Protein AF-A0A3C0VNS8-F1 (afdb_monomer)

Mean predicted aligned error: 10.08 Å

Sequence (77 aa):
MRDKSGRFMKGHSGNAGGRPKDEHNIAALARSYSTEAIETLVELMRNARDDRVRGTAAQALLDRGFGKPKVEIQNTN

Secondary structure (DSSP, 8-state):
-B-TTSPBPTT--TTTT-S---SS-HHHHHHHTHHHHHHHHHHHHHH-SSHHHHHHHHHHHHHHHT-PPPPP-----

pLDDT: mean 89.54, std 10.12, range [58.31, 98.81]

Structure (mmCIF, N/CA/C/O backbone):
data_AF-A0A3C0VNS8-F1
#
_entry.id   AF-A0A3C0VNS8-F1
#
loop_
_atom_site.group_PDB
_atom_site.id
_atom_site.type_symbol
_atom_site.label_atom_id
_atom_site.label_alt_id
_atom_site.label_comp_id
_atom_site.label_asym_id
_atom_site.label_entity_id
_atom_site.label_seq_id
_atom_site.pdbx_PDB_ins_code
_atom_site.Cartn_x
_atom_site.Cartn_y
_atom_site.Cartn_z
_atom_site.occupancy
_atom_site.B_iso_or_equiv
_atom_site.auth_seq_id
_atom_site.auth_comp_id
_atom_site.auth_asym_id
_atom_site.auth_atom_id
_atom_site.pdbx_PDB_model_num
ATOM 1 N N . MET A 1 1 ? 21.134 -11.794 -35.727 1.00 81.56 1 MET A N 1
ATOM 2 C CA . MET A 1 1 ? 22.227 -12.539 -36.385 1.00 81.56 1 MET A CA 1
ATOM 3 C C . MET A 1 1 ? 23.227 -12.980 -35.314 1.00 81.56 1 MET A C 1
ATOM 5 O O . MET A 1 1 ? 23.550 -12.167 -34.449 1.00 81.56 1 MET A O 1
ATOM 9 N N . ARG A 1 2 ? 23.636 -14.256 -35.298 1.00 88.56 2 ARG A N 1
ATOM 10 C CA . ARG A 1 2 ? 24.555 -14.825 -34.292 1.00 88.56 2 ARG A CA 1
ATOM 11 C C . ARG A 1 2 ? 25.833 -15.328 -34.961 1.00 88.56 2 ARG A C 1
ATOM 13 O O . ARG A 1 2 ? 25.774 -15.740 -36.116 1.00 88.56 2 ARG A O 1
ATOM 20 N N . ASP A 1 3 ? 26.958 -15.260 -34.261 1.00 91.44 3 ASP A N 1
ATOM 21 C CA . ASP A 1 3 ? 28.221 -15.826 -34.738 1.00 91.44 3 ASP A CA 1
ATOM 22 C C . ASP A 1 3 ? 28.256 -17.359 -34.584 1.00 91.44 3 ASP A C 1
ATOM 24 O O . ASP A 1 3 ? 27.335 -17.972 -34.038 1.00 91.44 3 ASP A O 1
ATOM 28 N N . LYS A 1 4 ? 29.337 -17.991 -35.060 1.00 90.38 4 LYS A N 1
ATOM 29 C CA . LYS A 1 4 ? 29.525 -19.453 -34.992 1.00 90.38 4 LYS A CA 1
ATOM 30 C C . LYS A 1 4 ? 29.610 -20.000 -33.559 1.00 90.38 4 LYS A C 1
ATOM 32 O O . LYS A 1 4 ? 29.449 -21.197 -33.368 1.00 90.38 4 LYS A O 1
ATOM 37 N N . SER A 1 5 ? 29.844 -19.140 -32.566 1.00 90.00 5 SER A N 1
ATOM 38 C CA . SER A 1 5 ? 29.836 -19.480 -31.136 1.00 90.00 5 SER A CA 1
ATOM 39 C C . SER A 1 5 ? 28.477 -19.227 -30.468 1.00 90.00 5 SER A C 1
ATOM 41 O O . SER A 1 5 ? 28.332 -19.388 -29.258 1.00 90.00 5 SER A O 1
ATOM 43 N N . GLY A 1 6 ? 27.470 -18.817 -31.246 1.00 88.31 6 GLY A N 1
AT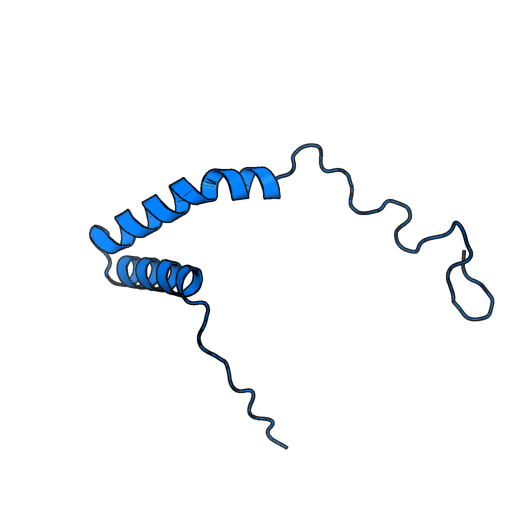OM 44 C CA . GLY A 1 6 ? 26.119 -18.534 -30.777 1.00 88.31 6 GLY A CA 1
ATOM 45 C C . GLY A 1 6 ? 25.949 -17.155 -30.136 1.00 88.31 6 GLY A C 1
ATOM 46 O O . GLY A 1 6 ? 24.840 -16.828 -29.705 1.00 88.31 6 GLY A O 1
ATOM 47 N N . ARG A 1 7 ? 26.981 -16.304 -30.087 1.00 90.81 7 ARG A N 1
ATOM 48 C CA . ARG A 1 7 ? 26.863 -14.949 -29.524 1.00 90.81 7 ARG A CA 1
ATOM 49 C C . ARG A 1 7 ? 26.160 -14.026 -30.509 1.00 90.81 7 ARG A C 1
ATOM 51 O O . ARG A 1 7 ? 26.267 -14.185 -31.723 1.00 90.81 7 ARG A O 1
ATOM 58 N N . PHE A 1 8 ? 25.413 -13.055 -29.995 1.00 91.19 8 PHE A N 1
ATOM 59 C CA . PHE A 1 8 ? 24.840 -12.019 -30.848 1.00 91.19 8 PHE A CA 1
ATOM 60 C C . PHE A 1 8 ? 25.956 -11.153 -31.432 1.00 91.19 8 PHE A C 1
ATOM 62 O O . PHE A 1 8 ? 26.819 -10.673 -30.699 1.00 91.19 8 PHE A O 1
ATOM 69 N N . MET A 1 9 ? 25.934 -10.952 -32.748 1.00 90.62 9 MET A N 1
ATOM 70 C CA . MET A 1 9 ? 26.888 -10.051 -33.389 1.00 90.62 9 MET A CA 1
ATOM 71 C C . MET A 1 9 ? 26.609 -8.597 -33.008 1.00 90.62 9 MET A C 1
ATOM 73 O O . MET A 1 9 ? 25.464 -8.227 -32.747 1.00 90.62 9 MET A O 1
ATOM 77 N N . LYS A 1 10 ? 27.653 -7.758 -32.999 1.00 82.88 10 LYS A N 1
ATOM 78 C CA . LYS A 1 10 ? 27.540 -6.320 -32.714 1.00 82.88 10 LYS A CA 1
ATOM 79 C C . LYS A 1 10 ? 26.464 -5.690 -33.612 1.00 82.88 10 LYS A C 1
ATOM 81 O O . LYS A 1 10 ? 26.487 -5.881 -34.823 1.00 82.88 10 LYS A O 1
ATOM 86 N N . GLY A 1 11 ? 25.518 -4.968 -33.010 1.00 83.62 11 GLY A N 1
ATOM 87 C CA . GLY A 1 11 ? 24.373 -4.373 -33.715 1.00 83.62 11 GLY A CA 1
ATOM 88 C C . GLY A 1 11 ? 23.149 -5.288 -33.856 1.00 83.62 11 GLY A C 1
ATOM 89 O O . GLY A 1 11 ? 22.084 -4.816 -34.239 1.00 83.62 11 GLY A O 1
ATOM 90 N N . HIS A 1 12 ? 23.247 -6.566 -33.487 1.00 83.31 12 HIS A N 1
ATOM 91 C CA . HIS A 1 12 ? 22.101 -7.461 -33.375 1.00 83.31 12 HIS A CA 1
ATOM 92 C C . HIS A 1 12 ? 21.818 -7.782 -31.910 1.00 83.31 12 HIS A C 1
ATOM 94 O O . HIS A 1 12 ? 22.706 -8.155 -31.156 1.00 83.31 12 HIS A O 1
ATOM 100 N N . SER A 1 13 ? 20.554 -7.670 -31.519 1.00 83.44 13 SER A N 1
ATOM 101 C CA . SER A 1 13 ? 20.064 -8.041 -30.193 1.00 83.44 13 SER A CA 1
ATOM 102 C C . SER A 1 13 ? 18.996 -9.119 -30.337 1.00 83.44 13 SER A C 1
ATOM 104 O O . SER A 1 13 ? 18.263 -9.139 -31.327 1.00 83.44 13 SER A O 1
ATOM 106 N N . GLY A 1 14 ? 18.884 -10.002 -29.345 1.00 85.25 14 GLY A N 1
ATOM 107 C CA . GLY A 1 14 ? 17.745 -10.920 -29.229 1.00 85.25 14 GLY A CA 1
ATOM 108 C C . GLY A 1 14 ? 16.429 -10.203 -28.946 1.00 85.25 14 GLY A C 1
ATOM 109 O O . GLY A 1 14 ? 15.368 -10.760 -29.191 1.00 85.25 14 GLY A O 1
ATOM 110 N N . ASN A 1 15 ? 16.510 -8.958 -28.475 1.00 84.44 15 ASN A N 1
ATOM 111 C CA . ASN A 1 15 ? 15.379 -8.080 -28.236 1.00 84.44 15 ASN A CA 1
ATOM 112 C C . ASN A 1 15 ? 15.564 -6.769 -29.017 1.00 84.44 15 ASN A C 1
ATOM 114 O O . ASN A 1 15 ? 15.777 -5.711 -28.430 1.00 84.44 15 ASN A O 1
ATOM 118 N N . ALA A 1 16 ? 15.571 -6.848 -30.352 1.00 75.62 16 ALA A N 1
ATOM 119 C CA . ALA A 1 16 ? 15.795 -5.686 -31.219 1.00 75.62 16 ALA A CA 1
ATOM 120 C C . ALA A 1 16 ? 14.702 -4.606 -31.081 1.00 75.62 16 ALA A C 1
ATOM 122 O O . ALA A 1 16 ? 14.994 -3.427 -31.248 1.00 75.62 16 ALA A O 1
ATOM 123 N N . GLY A 1 17 ? 13.471 -5.003 -30.736 1.00 72.44 17 GLY A N 1
ATOM 124 C CA . GLY A 1 17 ? 12.351 -4.093 -30.472 1.00 72.44 17 GLY A CA 1
ATOM 125 C C . GLY A 1 17 ? 12.279 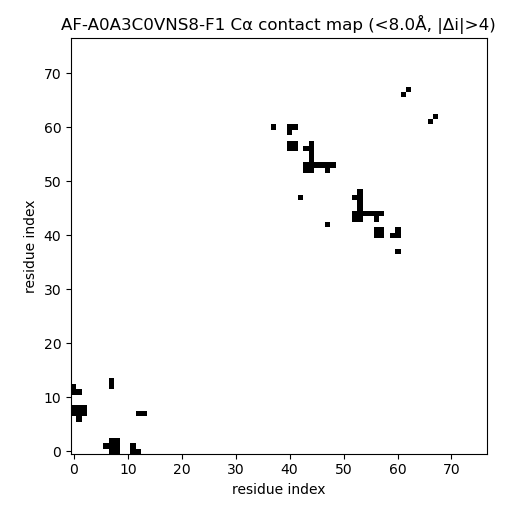-3.565 -29.037 1.00 72.44 17 GLY A C 1
ATOM 126 O O . GLY A 1 17 ? 11.472 -2.681 -28.765 1.00 72.44 17 GLY A O 1
ATOM 127 N N . GLY A 1 18 ? 13.117 -4.072 -28.124 1.00 75.19 18 GLY A N 1
ATOM 128 C CA . GLY A 1 18 ? 13.079 -3.694 -26.713 1.00 75.19 18 GLY A CA 1
ATOM 129 C C . GLY A 1 18 ? 11.725 -3.970 -26.052 1.00 75.19 18 GLY A C 1
ATOM 130 O O . GLY A 1 18 ? 10.811 -4.548 -26.634 1.00 75.19 18 GLY A O 1
ATOM 131 N N . ARG A 1 19 ? 11.575 -3.535 -24.799 1.00 75.12 19 ARG A N 1
ATOM 132 C CA . ARG A 1 19 ? 10.228 -3.316 -24.270 1.00 75.12 19 ARG A CA 1
ATOM 133 C C . ARG A 1 19 ? 9.629 -2.136 -25.056 1.00 75.12 19 ARG A C 1
ATOM 135 O O . ARG A 1 19 ? 10.306 -1.105 -25.119 1.00 75.12 19 ARG A O 1
ATOM 142 N N . PRO A 1 20 ? 8.417 -2.249 -25.628 1.00 71.81 20 PRO A N 1
ATOM 143 C CA . PRO A 1 20 ? 7.743 -1.113 -26.241 1.00 71.81 20 PRO A CA 1
ATOM 144 C C . PRO A 1 20 ? 7.730 0.076 -25.276 1.00 71.81 20 PRO A C 1
ATOM 146 O O . PRO A 1 20 ? 7.555 -0.097 -24.066 1.00 71.81 20 PRO A O 1
ATOM 149 N N . LYS A 1 21 ? 7.937 1.289 -25.796 1.00 63.06 21 LYS A N 1
ATOM 150 C CA . LYS A 1 21 ? 7.624 2.512 -25.050 1.00 63.06 21 LYS A CA 1
ATOM 151 C C . LYS A 1 21 ? 6.100 2.571 -24.937 1.00 63.06 21 LYS A C 1
ATOM 153 O O . LYS A 1 21 ? 5.462 3.177 -25.784 1.00 63.06 21 LYS A O 1
ATOM 158 N N . ASP A 1 22 ? 5.525 1.865 -23.968 1.00 65.94 22 ASP A N 1
ATOM 159 C CA . ASP A 1 22 ? 4.086 1.912 -23.709 1.00 65.94 22 ASP A CA 1
ATOM 160 C C . ASP A 1 22 ? 3.676 3.391 -23.535 1.00 65.94 22 ASP A C 1
ATOM 162 O O . ASP A 1 22 ? 4.167 4.067 -22.627 1.00 65.94 22 ASP A O 1
ATOM 166 N N . GLU A 1 23 ? 2.806 3.898 -24.420 1.00 58.31 23 GLU A N 1
ATOM 167 C CA . GLU A 1 23 ? 2.307 5.292 -24.457 1.00 58.31 23 GLU A CA 1
ATOM 168 C C . GLU A 1 23 ? 1.568 5.705 -23.178 1.00 58.31 23 GLU A C 1
ATOM 170 O O . GLU A 1 23 ? 1.404 6.888 -22.895 1.00 58.31 23 GLU A O 1
ATOM 175 N N . HIS A 1 24 ? 1.193 4.730 -22.355 1.00 64.75 24 HIS A N 1
ATOM 176 C CA . HIS A 1 24 ? 0.733 4.939 -20.996 1.00 64.75 24 HIS A CA 1
ATOM 177 C C . HIS A 1 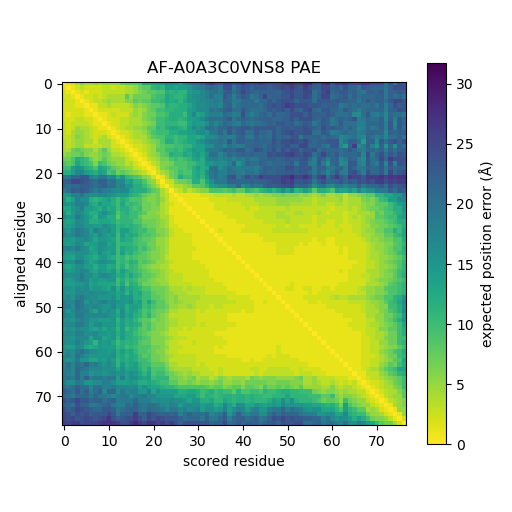24 ? 1.598 4.068 -20.099 1.00 64.75 24 HIS A C 1
ATOM 179 O O . HIS A 1 24 ? 1.475 2.843 -20.091 1.00 64.75 24 HIS A O 1
ATOM 185 N N . ASN A 1 25 ? 2.503 4.683 -19.339 1.00 82.56 25 ASN A N 1
ATOM 186 C CA . ASN A 1 25 ? 3.271 3.970 -18.328 1.00 82.56 25 ASN A CA 1
ATOM 187 C C . ASN A 1 25 ? 2.316 3.584 -17.185 1.00 82.56 25 ASN A C 1
ATOM 189 O O . ASN A 1 25 ? 2.252 4.259 -16.161 1.00 82.56 25 ASN A O 1
ATOM 193 N N . ILE A 1 26 ? 1.550 2.504 -17.376 1.00 85.06 26 ILE A N 1
ATOM 194 C CA . ILE A 1 26 ? 0.567 1.973 -16.420 1.00 85.06 26 ILE A CA 1
ATOM 195 C C . ILE A 1 26 ? 1.224 1.768 -15.051 1.00 85.06 26 ILE A C 1
ATOM 197 O O . ILE A 1 26 ? 0.611 2.020 -14.021 1.00 85.06 26 ILE A O 1
ATOM 201 N N . ALA A 1 27 ? 2.506 1.391 -15.024 1.00 87.69 27 ALA A N 1
ATOM 202 C CA . ALA A 1 27 ? 3.261 1.266 -13.785 1.00 87.69 27 ALA A CA 1
ATOM 203 C C . ALA A 1 27 ? 3.521 2.619 -13.098 1.00 87.69 27 ALA A C 1
ATOM 205 O O . ALA A 1 27 ? 3.576 2.682 -11.873 1.00 87.69 27 ALA A O 1
ATOM 206 N N . ALA A 1 28 ? 3.721 3.709 -13.841 1.00 89.56 28 ALA A N 1
ATOM 207 C CA . ALA A 1 28 ? 3.793 5.053 -13.264 1.00 89.56 28 ALA A CA 1
ATOM 208 C C . ALA A 1 28 ? 2.430 5.501 -12.720 1.00 89.56 28 ALA A C 1
ATOM 210 O O . ALA A 1 28 ? 2.376 5.975 -11.590 1.00 89.56 28 ALA A O 1
ATOM 211 N N . LEU A 1 29 ? 1.346 5.263 -13.463 1.00 92.62 29 LEU A N 1
ATOM 212 C CA . LEU A 1 29 ? -0.013 5.577 -13.015 1.00 92.62 29 LEU A CA 1
ATOM 213 C C . LEU A 1 29 ? -0.404 4.779 -11.759 1.00 92.62 29 LEU A C 1
ATOM 215 O O . LEU A 1 29 ? -0.885 5.336 -10.783 1.00 92.62 29 LEU A O 1
ATOM 219 N N . ALA A 1 30 ? -0.127 3.477 -11.716 1.00 93.06 30 ALA A N 1
ATOM 220 C CA . ALA A 1 30 ? -0.376 2.674 -10.520 1.00 93.06 30 ALA A CA 1
ATOM 221 C C . ALA A 1 30 ? 0.429 3.180 -9.309 1.00 93.06 30 ALA A C 1
ATOM 223 O O . ALA A 1 30 ? -0.074 3.204 -8.188 1.00 93.06 30 ALA A O 1
ATOM 224 N N . ARG A 1 31 ? 1.675 3.628 -9.527 1.00 93.81 31 ARG A N 1
ATOM 225 C CA . ARG A 1 31 ? 2.498 4.227 -8.466 1.00 93.81 31 ARG A CA 1
ATOM 226 C C . ARG A 1 31 ? 1.952 5.569 -7.986 1.00 93.81 31 ARG A C 1
ATOM 228 O O . ARG A 1 31 ? 2.080 5.844 -6.795 1.00 93.81 31 ARG A O 1
ATOM 235 N N . SER A 1 32 ? 1.326 6.377 -8.844 1.00 95.81 32 SER A N 1
ATOM 236 C CA . SER A 1 32 ? 0.731 7.645 -8.399 1.00 95.81 32 SER A CA 1
ATOM 237 C C . SER A 1 32 ? -0.451 7.451 -7.444 1.00 95.81 32 SER A C 1
ATOM 239 O O . SER A 1 32 ? -0.682 8.320 -6.616 1.00 95.81 32 SER A O 1
ATOM 241 N N . TYR A 1 33 ? -1.132 6.300 -7.473 1.00 97.44 33 TYR A N 1
ATOM 242 C CA . TYR A 1 33 ? -2.192 5.950 -6.512 1.00 97.44 33 TYR A CA 1
ATOM 243 C C . TYR A 1 33 ? -1.683 5.364 -5.185 1.00 97.44 33 TYR A C 1
ATOM 245 O O . TYR A 1 33 ? -2.476 4.976 -4.331 1.00 97.44 33 TYR A O 1
ATOM 253 N N . SER A 1 34 ? -0.366 5.254 -4.991 1.00 95.50 34 SER A N 1
ATOM 254 C CA . SER A 1 34 ? 0.202 4.564 -3.824 1.00 95.50 34 SER A CA 1
ATOM 255 C C . SER A 1 34 ? -0.229 5.163 -2.482 1.00 95.50 34 SER A C 1
ATOM 257 O O . SER A 1 34 ? -0.536 4.400 -1.567 1.00 95.50 34 SER A O 1
ATOM 259 N N . THR A 1 35 ? -0.303 6.491 -2.369 1.00 97.38 35 THR A N 1
ATOM 260 C CA . THR A 1 35 ? -0.772 7.170 -1.151 1.00 97.38 35 THR A CA 1
ATOM 261 C C . THR A 1 35 ? -2.229 6.826 -0.844 1.00 97.38 35 THR A C 1
ATOM 263 O O . THR A 1 35 ? -2.513 6.309 0.232 1.00 97.38 35 THR A O 1
ATOM 266 N N . GLU A 1 36 ? -3.131 7.012 -1.810 1.00 98.38 36 GLU A N 1
ATOM 267 C CA . GLU A 1 36 ? -4.564 6.715 -1.662 1.00 98.38 36 GLU A CA 1
ATOM 268 C C . GLU A 1 36 ? -4.812 5.231 -1.345 1.00 98.38 36 GLU A C 1
ATOM 270 O O . GLU A 1 36 ? -5.635 4.882 -0.498 1.00 98.38 36 GLU A O 1
ATOM 275 N N . ALA A 1 37 ? -4.048 4.329 -1.966 1.00 98.25 37 ALA A N 1
ATOM 276 C CA . ALA A 1 37 ? -4.127 2.903 -1.673 1.00 98.25 37 ALA A CA 1
ATOM 277 C C . ALA A 1 37 ? -3.706 2.585 -0.226 1.00 98.25 37 ALA A C 1
ATOM 279 O O . ALA A 1 37 ? -4.311 1.724 0.412 1.00 98.25 37 ALA A O 1
ATOM 280 N N . ILE A 1 38 ? -2.689 3.271 0.312 1.00 98.44 38 ILE A N 1
ATOM 281 C CA . ILE A 1 38 ? -2.289 3.126 1.720 1.00 98.44 38 ILE A CA 1
ATOM 282 C C . ILE A 1 38 ? -3.377 3.671 2.648 1.00 98.44 38 ILE A C 1
ATOM 284 O O . ILE A 1 38 ? -3.723 3.002 3.621 1.00 98.44 38 ILE A O 1
ATOM 288 N N . GLU A 1 39 ? -3.946 4.837 2.350 1.00 98.69 39 GLU A N 1
ATOM 289 C CA . GLU A 1 39 ? -5.041 5.423 3.135 1.00 98.69 39 GLU A CA 1
ATOM 290 C C . GLU A 1 39 ? -6.268 4.504 3.158 1.00 98.69 39 GLU A C 1
ATOM 292 O O . GLU A 1 39 ? -6.824 4.237 4.224 1.00 98.69 39 GLU A O 1
ATOM 297 N N . THR A 1 40 ? -6.606 3.911 2.012 1.00 98.69 40 THR A N 1
ATOM 298 C CA . THR A 1 40 ? -7.678 2.915 1.898 1.00 98.69 40 THR A CA 1
ATOM 299 C C . THR A 1 40 ? -7.399 1.688 2.770 1.00 98.69 40 THR A C 1
ATOM 301 O O . THR A 1 40 ? -8.285 1.210 3.478 1.00 98.69 40 THR A O 1
ATOM 304 N N . LEU A 1 41 ? -6.162 1.175 2.787 1.00 98.62 41 LEU A N 1
ATOM 305 C CA . LEU A 1 41 ? -5.789 0.072 3.683 1.00 98.62 41 LEU A CA 1
ATOM 306 C C . LEU A 1 41 ? -5.935 0.465 5.161 1.00 98.62 41 LEU A C 1
ATOM 308 O O . LEU A 1 41 ? -6.391 -0.348 5.964 1.00 98.62 41 LEU A O 1
ATOM 312 N N . VAL A 1 42 ? -5.590 1.702 5.531 1.00 98.69 42 VAL A N 1
ATOM 313 C CA . VAL A 1 42 ? -5.778 2.211 6.899 1.00 98.69 42 VAL A CA 1
ATOM 314 C C . VAL A 1 42 ? -7.261 2.276 7.263 1.00 98.69 42 VAL A C 1
ATOM 316 O O . VAL A 1 42 ? -7.631 1.868 8.367 1.00 98.69 42 VAL A O 1
ATOM 319 N N . GLU A 1 43 ? -8.115 2.746 6.356 1.00 98.81 43 GLU A N 1
ATOM 320 C CA . GLU A 1 43 ? -9.562 2.785 6.570 1.00 98.81 43 GLU A CA 1
ATOM 321 C C . GLU A 1 43 ? -10.144 1.377 6.735 1.00 98.81 43 GLU A C 1
ATOM 323 O O . GLU A 1 43 ? -10.826 1.110 7.727 1.00 98.81 43 GLU A O 1
ATOM 328 N N . LEU A 1 44 ? -9.815 0.449 5.830 1.00 98.81 44 LEU A N 1
ATOM 329 C CA . LEU A 1 44 ? -10.257 -0.945 5.913 1.00 98.81 44 LEU A CA 1
ATOM 330 C C . LEU A 1 44 ? -9.800 -1.606 7.216 1.00 98.81 44 LEU A C 1
ATOM 332 O O . LEU A 1 44 ? -10.592 -2.271 7.877 1.00 98.81 44 LEU A O 1
ATOM 336 N N . MET A 1 45 ? -8.550 -1.393 7.630 1.00 98.69 45 MET A N 1
ATOM 337 C CA . MET A 1 45 ? -8.018 -1.924 8.888 1.00 98.69 45 MET A CA 1
ATOM 338 C C . MET A 1 45 ? -8.809 -1.428 10.112 1.00 98.69 45 MET A C 1
ATOM 340 O O . MET A 1 45 ? -9.042 -2.190 11.059 1.00 98.69 45 MET A O 1
ATOM 344 N N . ARG A 1 46 ? -9.208 -0.151 10.109 1.00 98.44 46 ARG A N 1
ATOM 345 C CA . ARG A 1 46 ? -9.900 0.494 11.234 1.00 98.44 46 ARG A CA 1
ATOM 346 C C . ARG A 1 46 ? -11.392 0.176 11.274 1.00 98.44 46 ARG A C 1
ATOM 348 O O . ARG A 1 46 ? -11.912 -0.068 12.358 1.00 98.44 46 ARG A O 1
ATOM 355 N N . ASN A 1 47 ? -12.048 0.168 10.115 1.00 98.50 47 ASN A N 1
ATOM 356 C CA . ASN A 1 47 ? -13.503 0.304 10.029 1.00 98.50 47 ASN A CA 1
ATOM 357 C C . ASN A 1 47 ? -14.211 -0.859 9.322 1.00 98.50 47 ASN A C 1
ATOM 359 O O . ASN A 1 47 ? -15.440 -0.920 9.369 1.00 98.50 47 ASN A O 1
ATOM 363 N N . ALA A 1 48 ? -13.499 -1.771 8.644 1.00 98.38 48 ALA A N 1
ATOM 364 C CA . ALA A 1 48 ? -14.173 -2.855 7.930 1.00 98.38 48 ALA A CA 1
ATOM 365 C C . ALA A 1 48 ? -14.945 -3.764 8.900 1.00 98.38 48 ALA A C 1
ATOM 367 O O . ALA A 1 48 ? -14.448 -4.139 9.957 1.00 98.38 48 ALA A O 1
ATOM 368 N N . ARG A 1 49 ? -16.167 -4.151 8.520 1.00 98.31 49 ARG A N 1
ATOM 369 C CA . ARG A 1 49 ? -17.025 -5.025 9.338 1.00 98.31 49 ARG A CA 1
ATOM 370 C C . ARG A 1 49 ? -16.497 -6.459 9.436 1.00 98.31 49 ARG A C 1
ATOM 372 O O . ARG A 1 49 ? -16.760 -7.138 10.421 1.00 98.31 49 ARG A O 1
ATOM 379 N N . ASP A 1 50 ? -15.813 -6.926 8.396 1.00 98.50 50 ASP A N 1
ATOM 380 C CA . ASP A 1 50 ? -15.228 -8.264 8.345 1.00 98.50 50 ASP A CA 1
ATOM 381 C C . ASP A 1 50 ? -13.804 -8.238 8.917 1.00 98.50 50 ASP A C 1
ATOM 383 O O . ASP A 1 50 ? -12.905 -7.590 8.370 1.00 98.50 50 ASP A O 1
ATOM 387 N N . ASP A 1 51 ? -13.584 -8.985 9.998 1.00 98.38 51 ASP A N 1
ATOM 388 C CA . ASP A 1 51 ? -12.276 -9.109 10.642 1.00 98.38 51 ASP A CA 1
ATOM 389 C C . ASP A 1 51 ? -11.201 -9.688 9.712 1.00 98.38 51 ASP A C 1
ATOM 391 O O . ASP A 1 51 ? -10.025 -9.346 9.845 1.00 98.38 51 ASP A O 1
ATOM 395 N N . ARG A 1 52 ? -11.572 -10.503 8.714 1.00 98.44 52 ARG A N 1
ATOM 396 C CA . ARG A 1 52 ? -10.625 -11.000 7.702 1.00 98.44 52 ARG A CA 1
ATOM 397 C C . ARG A 1 52 ? -10.103 -9.866 6.828 1.00 98.44 52 ARG A C 1
ATOM 399 O O . ARG A 1 52 ? -8.916 -9.845 6.496 1.00 98.44 52 ARG A O 1
ATOM 406 N N . VAL A 1 53 ? -10.968 -8.913 6.475 1.00 98.62 53 VAL A N 1
ATOM 407 C CA . VAL A 1 53 ? -10.591 -7.719 5.704 1.00 98.62 53 VAL A CA 1
ATOM 408 C C . VAL A 1 53 ? -9.680 -6.833 6.545 1.00 98.62 53 VAL A C 1
ATOM 410 O O . VAL A 1 53 ? -8.613 -6.443 6.069 1.00 98.62 53 VAL A O 1
ATOM 413 N N . ARG A 1 54 ? -10.034 -6.599 7.816 1.00 98.75 54 ARG A N 1
ATOM 414 C CA . ARG A 1 54 ? -9.195 -5.833 8.751 1.00 98.75 54 ARG A CA 1
ATOM 415 C C . ARG A 1 54 ? -7.808 -6.450 8.912 1.00 98.75 54 ARG A C 1
ATOM 417 O O . ARG A 1 54 ? -6.805 -5.751 8.776 1.00 98.75 54 ARG A O 1
ATOM 424 N N . GLY A 1 55 ? -7.750 -7.760 9.154 1.00 98.44 55 GLY A N 1
ATOM 425 C 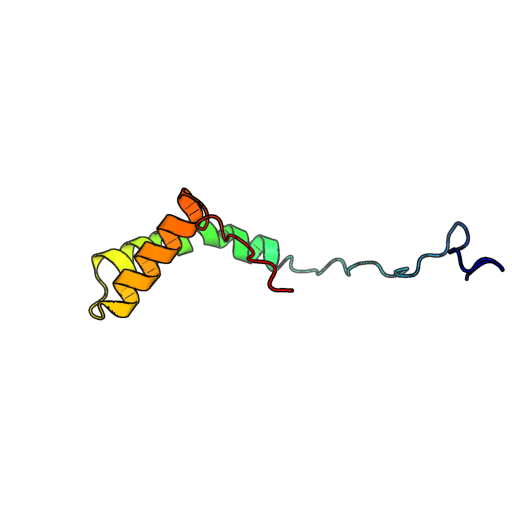CA . GLY A 1 55 ? -6.499 -8.504 9.304 1.00 98.44 55 GLY A CA 1
ATOM 426 C C . GLY A 1 55 ? -5.641 -8.471 8.038 1.00 98.44 55 GLY A C 1
ATOM 427 O O . GLY A 1 55 ? -4.439 -8.229 8.116 1.00 98.44 55 GLY A O 1
ATOM 428 N N . THR A 1 56 ? -6.257 -8.626 6.862 1.00 98.50 56 THR A N 1
ATOM 429 C CA . THR A 1 56 ? -5.545 -8.547 5.576 1.00 98.50 56 THR A CA 1
ATOM 430 C C . THR A 1 56 ? -4.974 -7.150 5.330 1.00 98.50 56 THR A C 1
ATOM 432 O O . THR A 1 56 ? -3.826 -7.020 4.903 1.00 98.50 56 THR A O 1
ATOM 435 N N . ALA A 1 57 ? -5.739 -6.099 5.635 1.00 98.62 57 ALA A N 1
ATOM 436 C CA . ALA A 1 57 ? -5.281 -4.722 5.494 1.00 98.62 57 ALA A CA 1
ATOM 437 C C . ALA A 1 57 ? -4.123 -4.399 6.455 1.00 98.62 57 ALA A C 1
ATOM 439 O O . ALA A 1 57 ? -3.115 -3.831 6.032 1.00 98.62 57 ALA A O 1
ATOM 440 N N . ALA A 1 58 ? -4.218 -4.838 7.716 1.00 98.38 58 ALA A N 1
ATOM 441 C CA . ALA A 1 58 ? -3.139 -4.710 8.694 1.00 98.38 58 ALA A CA 1
ATOM 442 C C . ALA A 1 58 ? -1.855 -5.414 8.225 1.00 98.38 58 ALA A C 1
ATOM 444 O O . ALA A 1 58 ? -0.784 -4.806 8.216 1.00 98.38 58 ALA A O 1
ATOM 445 N N . GLN A 1 59 ? -1.961 -6.667 7.767 1.00 97.94 59 GLN A N 1
ATOM 446 C CA . GLN A 1 59 ? -0.817 -7.420 7.247 1.00 97.94 59 GLN A CA 1
ATOM 447 C C . GLN A 1 59 ? -0.179 -6.712 6.045 1.00 97.94 59 GLN A C 1
ATOM 449 O O . GLN A 1 59 ? 1.040 -6.581 5.976 1.00 97.94 59 GLN A O 1
ATOM 454 N N . ALA A 1 60 ? -0.995 -6.202 5.118 1.00 97.69 60 ALA A N 1
ATOM 455 C CA . ALA A 1 60 ? -0.517 -5.491 3.938 1.00 97.69 60 ALA A CA 1
ATOM 456 C C . ALA A 1 60 ? 0.262 -4.206 4.278 1.00 97.69 60 ALA A C 1
ATOM 458 O O . ALA A 1 60 ? 1.193 -3.857 3.544 1.00 97.69 60 ALA A O 1
ATOM 459 N N . LEU A 1 61 ? -0.107 -3.508 5.358 1.00 98.06 61 LEU A N 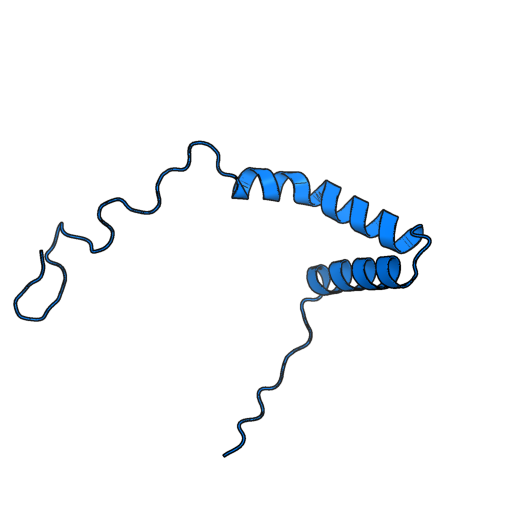1
ATOM 460 C CA . LEU A 1 61 ? 0.625 -2.346 5.869 1.00 98.06 61 LEU A CA 1
ATOM 461 C C . LEU A 1 61 ? 1.952 -2.766 6.517 1.00 98.06 61 LEU A C 1
ATOM 463 O O . LEU A 1 61 ? 2.991 -2.181 6.207 1.00 98.06 61 LEU A O 1
ATOM 467 N N . LEU A 1 62 ? 1.940 -3.807 7.356 1.00 97.50 62 LEU A N 1
ATOM 468 C CA . LEU A 1 62 ? 3.142 -4.318 8.023 1.00 97.50 62 LEU A CA 1
ATOM 469 C C . LEU A 1 62 ? 4.182 -4.829 7.020 1.00 97.50 62 LEU A C 1
ATOM 471 O O . LEU A 1 62 ? 5.341 -4.428 7.092 1.00 97.50 62 LEU A O 1
ATOM 475 N N . ASP A 1 63 ? 3.759 -5.620 6.033 1.00 96.56 63 ASP A N 1
ATOM 476 C CA . ASP A 1 63 ? 4.634 -6.150 4.980 1.00 96.56 63 ASP A CA 1
ATOM 477 C C . ASP A 1 63 ? 5.340 -5.037 4.185 1.00 96.56 63 ASP A C 1
ATOM 479 O O . ASP 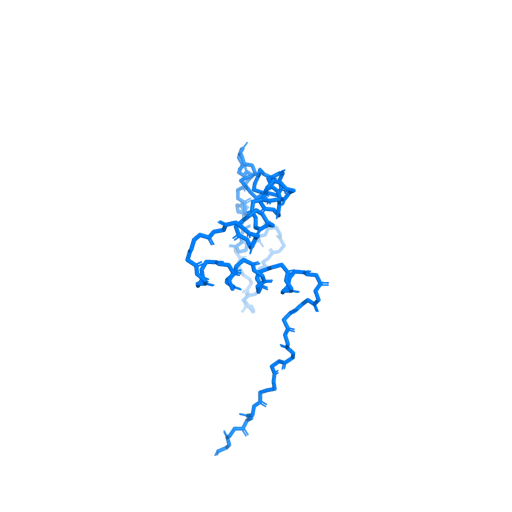A 1 63 ? 6.438 -5.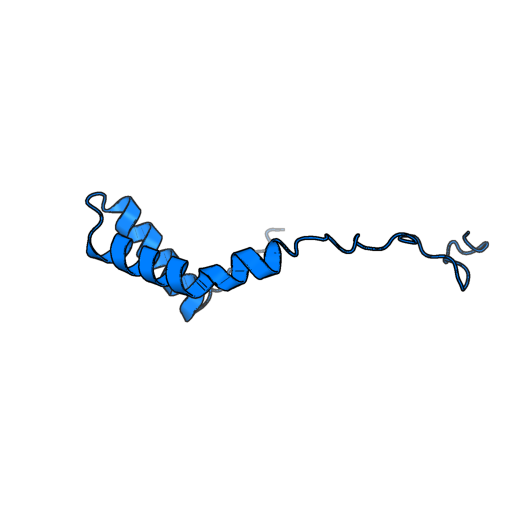242 3.670 1.00 96.56 63 ASP A O 1
ATOM 483 N N . ARG A 1 64 ? 4.718 -3.856 4.063 1.00 95.38 64 ARG A N 1
ATOM 484 C CA . ARG A 1 64 ? 5.294 -2.694 3.365 1.00 95.38 64 ARG A CA 1
ATOM 485 C C . ARG A 1 64 ? 6.208 -1.863 4.259 1.00 95.38 64 ARG A C 1
ATOM 487 O O . ARG A 1 64 ? 7.224 -1.379 3.773 1.00 95.38 64 ARG A O 1
ATOM 494 N N . GLY A 1 65 ? 5.847 -1.683 5.531 1.00 95.50 65 GLY A N 1
ATOM 495 C CA . GLY A 1 65 ? 6.62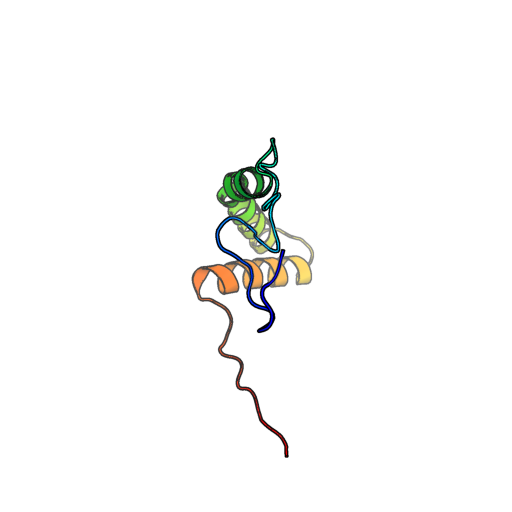4 -0.884 6.483 1.00 95.50 65 GLY A CA 1
ATOM 496 C C . GLY A 1 65 ? 7.854 -1.611 7.030 1.00 95.50 65 GLY A C 1
ATOM 497 O O . GLY A 1 65 ? 8.891 -0.991 7.239 1.00 95.50 65 GLY A O 1
ATOM 498 N N . PHE A 1 66 ? 7.748 -2.926 7.230 1.00 95.25 66 PHE A N 1
ATOM 499 C CA . PHE A 1 66 ? 8.772 -3.742 7.889 1.00 95.25 66 PHE A CA 1
ATOM 500 C C . PHE A 1 66 ? 9.351 -4.839 6.989 1.00 95.25 66 PHE A C 1
ATOM 502 O O . PHE A 1 66 ? 10.324 -5.493 7.363 1.00 95.25 66 PHE A O 1
ATOM 509 N N . GLY A 1 67 ? 8.790 -5.024 5.792 1.00 93.19 67 GLY A N 1
ATOM 510 C CA . GLY A 1 67 ? 9.129 -6.144 4.923 1.00 93.19 67 GLY A CA 1
ATOM 511 C C . GLY A 1 67 ? 8.442 -7.440 5.355 1.00 93.19 67 GLY A C 1
ATOM 512 O O . GLY A 1 67 ? 7.790 -7.522 6.396 1.00 93.19 67 GLY A O 1
ATOM 513 N N . LYS A 1 68 ? 8.592 -8.482 4.533 1.00 90.12 68 LYS A N 1
ATOM 514 C CA . LYS A 1 68 ? 8.118 -9.825 4.882 1.00 90.12 68 LYS A CA 1
ATOM 515 C C . LYS A 1 68 ? 9.089 -10.502 5.854 1.00 90.12 68 LYS A C 1
ATOM 517 O O . LYS A 1 68 ? 10.298 -10.290 5.729 1.00 90.12 68 LYS A O 1
ATOM 522 N N . PRO A 1 69 ? 8.597 -11.362 6.764 1.00 84.94 69 PRO A N 1
ATOM 523 C CA . PRO A 1 69 ? 9.457 -12.193 7.595 1.00 84.94 69 PRO A CA 1
ATOM 524 C C . PRO A 1 69 ? 10.464 -12.973 6.747 1.00 84.94 69 PRO A C 1
ATOM 526 O O . PRO A 1 69 ? 10.146 -13.424 5.642 1.00 84.94 69 PRO A O 1
ATOM 529 N N . LYS A 1 70 ? 11.680 -13.152 7.272 1.00 86.44 70 LYS A N 1
ATOM 530 C CA . LYS A 1 70 ? 12.704 -13.969 6.617 1.00 86.44 70 LYS A CA 1
ATOM 531 C C . LYS A 1 70 ? 12.175 -15.398 6.467 1.00 86.44 70 LYS A C 1
ATOM 533 O O . LYS A 1 70 ? 11.851 -16.043 7.458 1.00 86.44 70 LYS A O 1
ATOM 538 N N . VAL A 1 71 ? 12.110 -15.885 5.231 1.00 86.06 71 VAL A N 1
ATOM 539 C CA . VAL A 1 71 ? 11.787 -17.286 4.943 1.00 86.06 71 VAL A CA 1
ATOM 540 C C . VAL A 1 71 ? 13.087 -18.082 4.979 1.00 86.06 71 VAL A C 1
ATOM 542 O O . VAL A 1 71 ? 14.014 -17.790 4.224 1.00 86.06 71 VAL A O 1
ATOM 545 N N . GLU A 1 72 ? 13.173 -19.069 5.866 1.00 86.00 72 GLU A N 1
ATOM 546 C CA . GLU A 1 72 ? 14.271 -20.035 5.860 1.00 86.00 72 GLU A CA 1
ATOM 547 C C . GLU A 1 72 ? 13.958 -21.153 4.864 1.00 86.00 72 GLU A C 1
ATOM 549 O O . GLU A 1 72 ? 12.914 -21.797 4.943 1.00 86.00 72 GLU A O 1
ATOM 554 N N . ILE A 1 73 ? 14.857 -21.372 3.902 1.00 84.81 73 ILE A N 1
ATOM 555 C CA . ILE A 1 73 ? 14.749 -22.489 2.962 1.00 84.81 73 ILE A CA 1
A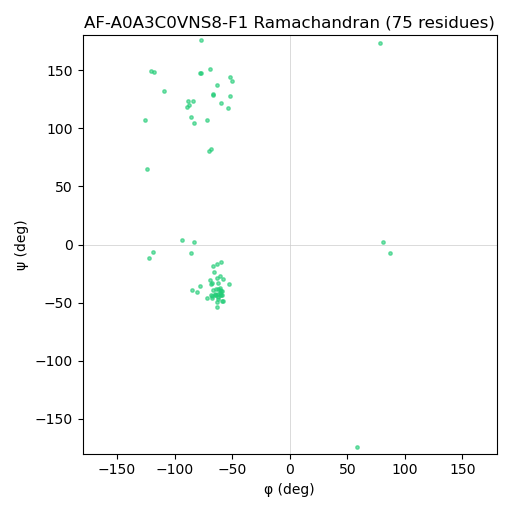TOM 556 C C . ILE A 1 73 ? 15.402 -23.699 3.627 1.00 84.81 73 ILE A C 1
ATOM 558 O O . ILE A 1 73 ? 16.621 -23.740 3.790 1.00 84.81 73 ILE A O 1
ATOM 562 N N . GLN A 1 74 ? 14.593 -24.680 4.022 1.00 81.25 74 GLN A N 1
ATOM 563 C CA . GLN A 1 74 ? 15.099 -25.977 4.456 1.00 81.25 74 GLN A CA 1
ATOM 564 C C . GLN A 1 74 ? 15.363 -26.842 3.221 1.00 81.25 74 GLN A C 1
ATOM 566 O O . GLN A 1 74 ? 14.429 -27.348 2.601 1.00 81.25 74 GLN A O 1
ATOM 571 N N . ASN A 1 75 ? 16.634 -27.013 2.857 1.00 80.75 75 ASN A N 1
ATOM 572 C CA . ASN A 1 75 ? 17.018 -28.006 1.858 1.00 80.75 75 ASN A CA 1
ATOM 573 C C . ASN A 1 75 ? 16.867 -29.397 2.482 1.00 80.75 75 ASN A C 1
ATOM 575 O O . ASN A 1 75 ? 17.653 -29.786 3.344 1.00 80.75 75 ASN A O 1
ATOM 579 N N . THR A 1 76 ? 15.840 -30.128 2.066 1.00 75.94 76 THR A N 1
ATOM 580 C CA . THR A 1 76 ? 15.709 -31.561 2.343 1.00 75.94 76 THR A CA 1
ATOM 581 C C . THR A 1 76 ? 16.425 -32.321 1.223 1.00 75.94 76 THR A C 1
ATOM 583 O O . THR A 1 76 ? 16.144 -32.075 0.050 1.00 75.94 76 THR A O 1
ATOM 586 N N . ASN A 1 77 ? 17.394 -33.169 1.593 1.00 66.56 77 ASN A N 1
ATOM 587 C CA . ASN A 1 77 ? 18.063 -34.123 0.696 1.00 66.56 77 ASN A CA 1
ATOM 588 C C . ASN A 1 77 ? 17.226 -35.392 0.535 1.00 66.56 77 ASN A C 1
ATOM 590 O O . ASN A 1 77 ? 16.556 -35.764 1.527 1.00 66.56 77 ASN A O 1
#

Solvent-accessible surface area (backbone atoms only — not comparable to full-atom values): 4904 Å² total; per-residue (Å²): 103,62,48,99,86,68,48,64,37,94,97,38,59,99,59,76,75,58,80,72,85,58,93,64,56,59,71,59,56,58,55,71,43,46,65,62,55,50,52,50,32,53,47,34,39,74,66,46,90,48,66,67,54,16,51,52,26,46,49,59,50,45,40,68,77,73,45,72,80,88,80,82,82,81,85,81,130

Radius of gyration: 22.5 Å; Cα contacts (8 Å, |Δi|>4): 37; chains: 1; bounding box: 47×42×48 Å

Nearest PDB structures (foldseek):
  2oh3-assembly1_A-2  TM=3.313E-01  e=2.968E+00  Paramagnetospirillum magnetotacticum MS-1

Foldseek 3Di:
DADPVRHADPPDDPCNVPPPPPPDPVVVVVVVCVVVVLVVLVCQLVPPPDVVSVVVSVVVNCCVVPNDPDDDDDDDD